Protein AF-A0A8J3UIJ7-F1 (afdb_monomer_lite)

Secondary structure (DSSP, 8-state):
----HHHHHHHHHHTT-EEEE-TTSPEEEEEEEEETTEEEEEEEEEEE-TTSSEEEEEEEEEEEE-TTSS-EEEEEEEEEE---TTPPP-----S------

Radius of gyration: 18.22 Å; chains: 1; bounding box: 36×45×42 Å

pLDDT: mean 89.19, std 9.61, range [44.59, 97.69]

Structure (mmCIF, N/CA/C/O backbone):
data_AF-A0A8J3UIJ7-F1
#
_entry.id   AF-A0A8J3UIJ7-F1
#
loop_
_atom_site.group_PDB
_atom_site.id
_atom_site.type_symbol
_atom_site.label_atom_id
_atom_site.label_alt_id
_atom_site.label_comp_id
_atom_site.label_asym_id
_atom_site.label_entity_id
_atom_site.label_seq_id
_atom_site.pdbx_PDB_ins_code
_atom_site.Cartn_x
_atom_site.Cartn_y
_atom_site.Cartn_z
_atom_site.occupancy
_atom_site.B_iso_or_equiv
_atom_site.auth_seq_id
_atom_site.auth_comp_id
_atom_site.auth_asym_id
_atom_site.auth_atom_id
_atom_site.pdbx_PDB_model_num
ATOM 1 N N . MET A 1 1 ? 3.171 -2.707 19.054 1.00 44.59 1 MET A N 1
ATOM 2 C CA . MET A 1 1 ? 3.172 -1.767 17.916 1.00 44.59 1 MET A CA 1
ATOM 3 C C . MET A 1 1 ? 1.858 -1.956 17.195 1.00 44.59 1 MET A C 1
ATOM 5 O O . MET A 1 1 ? 1.649 -3.011 16.614 1.00 44.59 1 MET A O 1
ATOM 9 N N . THR A 1 2 ? 0.936 -1.015 17.345 1.00 53.88 2 THR A N 1
ATOM 10 C CA . THR A 1 2 ? -0.320 -1.018 16.589 1.00 53.88 2 THR A CA 1
ATOM 11 C C . THR A 1 2 ? 0.005 -0.555 15.166 1.00 53.88 2 THR A C 1
ATOM 13 O O . THR A 1 2 ? 0.804 0.375 15.044 1.00 53.88 2 THR A O 1
ATOM 16 N N . PRO A 1 3 ? -0.531 -1.180 14.103 1.00 62.53 3 PRO A N 1
ATOM 17 C CA . PRO A 1 3 ? -0.455 -0.622 12.757 1.00 62.53 3 PRO A CA 1
ATOM 18 C C . PRO A 1 3 ? -1.103 0.768 12.757 1.00 62.53 3 PRO A C 1
ATOM 20 O O . PRO A 1 3 ? -2.323 0.900 12.791 1.00 62.53 3 PRO A O 1
ATOM 23 N N . ASP A 1 4 ? -0.259 1.790 12.827 1.00 74.00 4 ASP A N 1
ATOM 24 C CA . ASP A 1 4 ? -0.634 3.189 12.983 1.00 74.00 4 ASP A CA 1
ATOM 25 C C . ASP A 1 4 ? -0.459 3.900 11.632 1.00 74.00 4 ASP A C 1
ATOM 27 O O . ASP A 1 4 ? 0.648 3.854 11.073 1.00 74.00 4 ASP A O 1
ATOM 31 N N . PRO A 1 5 ? -1.507 4.563 11.106 1.00 76.44 5 PRO A N 1
ATOM 32 C CA . PRO A 1 5 ? -1.413 5.370 9.897 1.00 76.44 5 PRO A CA 1
ATOM 33 C C . PRO A 1 5 ? -0.203 6.303 9.899 1.00 76.44 5 PRO A C 1
ATOM 35 O O . PRO A 1 5 ? 0.517 6.355 8.904 1.00 76.44 5 PRO A O 1
ATOM 38 N N . ALA A 1 6 ? 0.105 6.981 11.012 1.00 79.38 6 ALA A N 1
ATOM 39 C CA . ALA A 1 6 ? 1.221 7.926 11.062 1.00 79.38 6 ALA A CA 1
ATOM 40 C C . ALA A 1 6 ? 2.580 7.241 10.833 1.00 79.38 6 ALA A C 1
ATOM 42 O O . ALA A 1 6 ? 3.474 7.811 10.200 1.00 79.38 6 ALA A O 1
ATOM 43 N N . THR A 1 7 ? 2.724 5.991 11.279 1.00 84.38 7 THR A N 1
ATOM 44 C CA . THR A 1 7 ? 3.919 5.179 11.019 1.00 84.38 7 THR A CA 1
ATOM 45 C C . THR A 1 7 ? 4.022 4.791 9.542 1.00 84.38 7 THR A C 1
ATOM 47 O O . THR A 1 7 ? 5.110 4.891 8.969 1.00 84.38 7 THR A O 1
ATOM 50 N N . LEU A 1 8 ? 2.908 4.421 8.899 1.00 83.38 8 LEU A N 1
ATOM 51 C CA . LEU A 1 8 ? 2.875 4.157 7.456 1.00 83.38 8 LEU A CA 1
ATOM 52 C C . LEU A 1 8 ? 3.221 5.417 6.652 1.00 83.38 8 LEU A C 1
ATOM 54 O O . LEU A 1 8 ? 4.112 5.379 5.809 1.00 83.38 8 LEU A O 1
ATOM 58 N N . PHE A 1 9 ? 2.596 6.554 6.962 1.00 80.81 9 PHE A N 1
ATOM 59 C CA . PHE A 1 9 ? 2.894 7.839 6.325 1.00 80.81 9 PHE A CA 1
ATOM 60 C C . PHE A 1 9 ? 4.362 8.233 6.465 1.00 80.81 9 PHE A C 1
ATOM 62 O O . PHE A 1 9 ? 4.974 8.711 5.509 1.00 80.81 9 PHE A O 1
ATOM 69 N N . LYS A 1 10 ? 4.950 8.027 7.647 1.00 85.69 10 LYS A N 1
ATOM 70 C CA . LYS A 1 10 ? 6.372 8.286 7.873 1.00 85.69 10 LYS A CA 1
ATOM 71 C C . LYS A 1 10 ? 7.242 7.394 6.989 1.00 85.69 10 LYS A C 1
ATOM 73 O O . LYS A 1 10 ? 8.169 7.904 6.369 1.00 85.69 10 LYS A O 1
ATOM 78 N N . ALA A 1 11 ? 6.929 6.102 6.896 1.00 86.88 11 ALA A N 1
ATOM 79 C CA . ALA A 1 11 ? 7.653 5.171 6.033 1.00 86.88 11 ALA A CA 1
ATOM 80 C C . ALA A 1 11 ? 7.535 5.552 4.546 1.00 86.88 11 ALA A C 1
ATOM 82 O O . ALA A 1 11 ? 8.549 5.595 3.852 1.00 86.88 11 ALA A O 1
ATOM 83 N N . LEU A 1 12 ? 6.332 5.908 4.080 1.00 87.12 12 LEU A N 1
ATOM 84 C CA . LEU A 1 12 ? 6.083 6.373 2.711 1.00 87.12 12 LEU A CA 1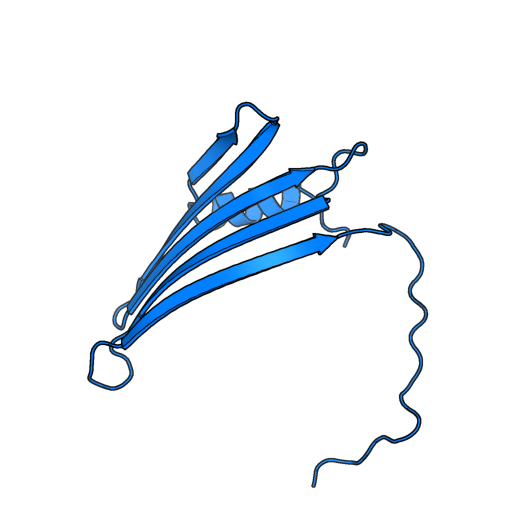
ATOM 85 C C . LEU A 1 12 ? 6.881 7.644 2.394 1.00 87.12 12 LEU A C 1
ATOM 87 O O . LEU A 1 12 ? 7.570 7.703 1.377 1.00 87.12 12 LEU A O 1
ATOM 91 N N . LYS A 1 13 ? 6.884 8.629 3.300 1.00 85.06 13 LYS A N 1
ATOM 92 C CA . LYS A 1 13 ? 7.707 9.840 3.156 1.00 85.06 13 LYS A CA 1
ATOM 93 C C . LYS A 1 13 ? 9.199 9.523 3.109 1.00 85.06 13 LYS A C 1
ATOM 95 O O . LYS A 1 13 ? 9.899 10.054 2.257 1.00 85.06 13 LYS A O 1
ATOM 100 N N . SER A 1 14 ? 9.693 8.647 3.985 1.00 87.12 14 SER A N 1
ATOM 101 C CA . SER A 1 14 ? 11.100 8.219 3.970 1.00 87.12 14 SER A CA 1
ATOM 102 C C . SER A 1 14 ? 11.487 7.470 2.693 1.00 87.12 14 SER A C 1
ATOM 104 O O . SER A 1 14 ? 12.649 7.506 2.301 1.00 87.12 14 SER A O 1
ATOM 106 N N . ALA A 1 15 ? 10.527 6.827 2.030 1.00 86.19 15 ALA A N 1
ATOM 107 C CA . ALA A 1 15 ? 10.720 6.202 0.731 1.00 86.19 15 ALA A CA 1
ATOM 108 C C . ALA A 1 15 ? 10.615 7.194 -0.444 1.00 86.19 15 ALA A C 1
ATOM 110 O O . ALA A 1 15 ? 10.748 6.773 -1.585 1.00 86.19 15 ALA A O 1
ATOM 111 N N . ASN A 1 16 ? 10.396 8.494 -0.211 1.00 87.75 16 ASN A N 1
ATOM 112 C CA . ASN A 1 16 ? 10.066 9.470 -1.258 1.00 87.75 16 ASN A CA 1
ATOM 113 C C . ASN A 1 16 ? 8.842 9.051 -2.093 1.00 87.75 16 ASN A C 1
ATOM 115 O O . ASN A 1 16 ? 8.797 9.281 -3.303 1.00 87.75 16 ASN A O 1
ATOM 119 N N . ALA A 1 17 ? 7.861 8.408 -1.458 1.00 91.62 17 ALA A N 1
ATOM 120 C CA . ALA A 1 17 ? 6.582 8.148 -2.093 1.00 91.62 17 ALA A CA 1
ATOM 121 C C . ALA A 1 17 ? 5.824 9.466 -2.304 1.00 91.62 17 ALA A C 1
ATOM 123 O O . ALA A 1 17 ? 5.850 10.360 -1.453 1.00 91.62 17 ALA A O 1
ATOM 124 N N . THR A 1 18 ? 5.116 9.563 -3.423 1.00 93.88 18 THR A N 1
ATOM 125 C CA . THR A 1 18 ? 4.103 10.598 -3.629 1.00 93.88 18 THR A CA 1
ATOM 126 C C . THR A 1 18 ? 2.826 10.131 -2.951 1.00 93.88 18 THR A C 1
ATOM 128 O O . THR A 1 18 ? 2.475 8.960 -3.060 1.00 93.88 18 THR A O 1
ATOM 131 N N . THR A 1 19 ? 2.147 11.017 -2.230 1.00 91.69 19 THR A N 1
ATOM 132 C CA . THR A 1 19 ? 0.907 10.689 -1.517 1.00 91.69 19 THR A CA 1
ATOM 133 C C . THR A 1 19 ? -0.163 11.720 -1.839 1.00 91.69 19 THR A C 1
ATOM 135 O O . THR A 1 19 ? 0.130 12.916 -1.802 1.00 91.69 19 THR A O 1
ATOM 138 N N . ALA A 1 20 ? -1.385 11.271 -2.098 1.00 92.50 20 ALA A N 1
ATOM 139 C CA . ALA A 1 20 ? -2.544 12.116 -2.354 1.00 92.50 20 ALA A CA 1
ATOM 140 C C . ALA A 1 20 ? -3.776 11.537 -1.655 1.00 92.50 20 ALA A C 1
ATOM 142 O O . ALA A 1 20 ? -3.897 10.326 -1.513 1.00 92.50 20 ALA A O 1
ATOM 143 N N . GLU A 1 21 ? -4.685 12.397 -1.215 1.00 90.44 21 GLU A N 1
ATOM 144 C CA . GLU A 1 21 ? -5.992 11.961 -0.729 1.00 90.44 21 GLU A CA 1
ATOM 145 C C . GLU A 1 21 ? -6.962 11.898 -1.913 1.00 90.44 21 GLU A C 1
ATOM 147 O O . GLU A 1 21 ? -7.059 12.843 -2.701 1.00 90.44 21 GLU A O 1
ATOM 152 N N . ASN A 1 22 ? -7.641 10.767 -2.063 1.00 87.19 22 ASN A N 1
ATOM 153 C CA . ASN A 1 22 ? -8.692 10.571 -3.048 1.00 87.19 22 ASN A CA 1
ATOM 154 C C . ASN A 1 22 ? -9.983 11.260 -2.582 1.00 87.19 22 ASN A C 1
ATOM 156 O O . ASN A 1 22 ? -10.186 11.532 -1.400 1.00 87.19 22 ASN A O 1
ATOM 160 N N . SER A 1 23 ? -10.915 11.499 -3.507 1.00 86.56 23 SER A N 1
ATOM 161 C CA . SER A 1 23 ? -12.196 12.154 -3.194 1.00 86.56 23 SER A CA 1
ATOM 162 C C . SER A 1 23 ? -13.092 11.368 -2.229 1.00 86.56 23 SER A C 1
ATOM 164 O O . SER A 1 23 ? -14.026 11.933 -1.670 1.00 86.56 23 SER A O 1
ATOM 166 N N . ASP A 1 24 ? -12.847 10.068 -2.069 1.00 86.00 24 ASP A N 1
ATOM 167 C CA . ASP A 1 24 ? -13.560 9.182 -1.145 1.00 86.00 24 ASP A CA 1
ATOM 168 C C . ASP A 1 24 ? -12.911 9.107 0.253 1.00 86.00 24 ASP A C 1
ATOM 170 O O . ASP A 1 24 ? -13.365 8.336 1.098 1.00 86.00 24 ASP A O 1
ATOM 174 N N . GLY A 1 25 ? -11.864 9.903 0.506 1.00 83.44 25 GLY A N 1
ATOM 175 C CA . GLY A 1 25 ? -11.127 9.939 1.771 1.00 83.44 25 GLY A CA 1
ATOM 176 C C . GLY A 1 25 ? -10.083 8.829 1.926 1.00 8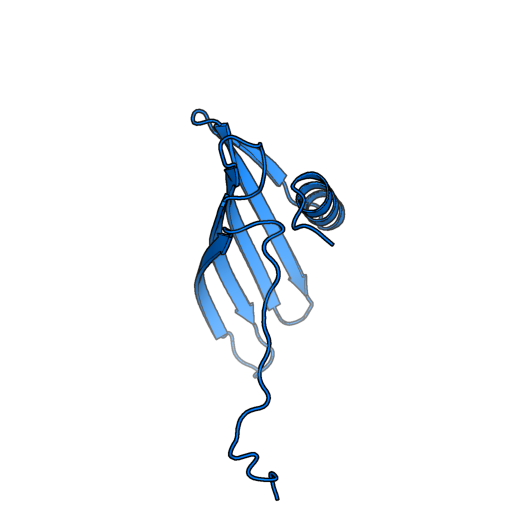3.44 25 GLY A C 1
ATOM 177 O O . GLY A 1 25 ? -9.444 8.728 2.975 1.00 83.44 25 GLY A O 1
ATOM 178 N N . THR A 1 26 ? -9.883 7.980 0.911 1.00 89.12 26 THR A N 1
ATOM 179 C CA . THR A 1 26 ? -8.763 7.031 0.900 1.00 89.12 26 THR A CA 1
ATOM 180 C C . THR A 1 26 ? -7.453 7.743 0.579 1.00 89.12 26 THR A C 1
ATOM 182 O O . THR A 1 26 ? -7.417 8.728 -0.156 1.00 89.12 26 THR A O 1
ATOM 185 N N . LEU A 1 27 ? -6.346 7.247 1.127 1.00 92.31 27 LEU A N 1
ATOM 186 C CA . LEU A 1 27 ? -5.023 7.754 0.784 1.00 92.31 27 LEU A CA 1
ATOM 187 C C . LEU A 1 27 ? -4.434 6.933 -0.359 1.00 92.31 27 LEU A C 1
ATOM 189 O O . LEU A 1 27 ? -4.127 5.757 -0.172 1.00 92.31 27 LEU A O 1
ATOM 193 N N . HIS A 1 28 ? -4.152 7.587 -1.475 1.00 95.00 28 HIS A N 1
ATOM 194 C CA . HIS A 1 28 ? -3.337 7.047 -2.546 1.00 95.00 28 HIS A CA 1
ATOM 195 C C . HIS A 1 28 ? -1.846 7.302 -2.297 1.00 95.00 28 HIS A C 1
ATOM 197 O O . HIS A 1 28 ? -1.443 8.392 -1.873 1.00 95.00 28 HIS A O 1
ATOM 203 N N . PHE A 1 29 ? -0.998 6.328 -2.617 1.00 94.94 29 PHE A N 1
ATOM 204 C CA . PHE A 1 29 ? 0.443 6.527 -2.692 1.00 94.94 29 PHE A CA 1
ATOM 205 C C . PHE A 1 29 ? 1.060 5.860 -3.915 1.00 94.94 29 PHE A C 1
ATOM 207 O O . PHE A 1 29 ? 0.633 4.793 -4.348 1.00 94.94 29 PHE A O 1
ATOM 214 N N . GLU A 1 30 ? 2.143 6.453 -4.405 1.00 95.88 30 GLU A N 1
ATOM 215 C CA . GLU A 1 30 ? 2.983 5.904 -5.463 1.00 95.88 30 GLU A CA 1
ATOM 216 C C . GLU A 1 30 ? 4.453 5.963 -5.055 1.00 95.88 30 GLU A C 1
ATOM 218 O O . GLU A 1 30 ? 4.935 6.965 -4.525 1.00 95.88 30 GLU A O 1
ATOM 223 N N . TYR A 1 31 ? 5.198 4.901 -5.335 1.00 92.94 31 TYR A N 1
ATOM 224 C CA . TYR A 1 31 ? 6.634 4.833 -5.103 1.00 92.94 31 TYR A CA 1
ATOM 225 C C . TYR A 1 31 ? 7.325 4.081 -6.237 1.00 92.94 31 TYR A C 1
ATOM 227 O O . TYR A 1 31 ? 6.820 3.079 -6.742 1.00 92.94 31 TYR A O 1
ATOM 235 N N . ALA A 1 32 ? 8.519 4.532 -6.617 1.00 94.12 32 ALA A N 1
ATOM 236 C CA . ALA A 1 32 ? 9.361 3.831 -7.572 1.00 94.12 32 ALA A CA 1
ATOM 237 C C . ALA A 1 32 ? 10.793 3.707 -7.052 1.00 94.12 32 ALA A C 1
ATOM 239 O O . ALA A 1 32 ? 11.385 4.668 -6.562 1.00 94.12 32 ALA A O 1
ATOM 240 N N . ALA A 1 33 ? 11.370 2.523 -7.231 1.00 92.06 33 ALA A N 1
ATOM 241 C CA . ALA A 1 33 ? 12.758 2.228 -6.916 1.00 92.06 33 ALA A CA 1
ATOM 242 C C . ALA A 1 33 ? 13.514 1.868 -8.192 1.00 92.06 33 ALA A C 1
ATOM 244 O O . ALA A 1 33 ? 13.014 1.120 -9.035 1.00 92.06 33 ALA A O 1
ATOM 245 N N . LYS A 1 34 ? 14.756 2.335 -8.314 1.00 93.12 34 LYS A N 1
ATOM 246 C CA . LYS A 1 34 ? 15.689 1.888 -9.352 1.00 93.12 34 LYS A CA 1
ATOM 247 C C . LYS A 1 34 ? 16.961 1.371 -8.699 1.00 93.12 34 LYS A C 1
ATOM 249 O O . LYS A 1 34 ? 17.450 1.955 -7.737 1.00 93.12 34 LYS A O 1
ATOM 254 N N . SER A 1 35 ? 17.497 0.295 -9.247 1.00 90.56 35 SER A N 1
ATOM 255 C CA . SER A 1 35 ? 18.808 -0.247 -8.917 1.00 90.56 35 SER A CA 1
ATOM 256 C C . SER A 1 35 ? 19.583 -0.505 -10.209 1.00 90.56 35 SER A C 1
ATOM 258 O O . SER A 1 35 ? 19.060 -0.339 -11.312 1.00 90.56 35 SER A O 1
ATOM 260 N N . LYS A 1 36 ? 20.855 -0.894 -10.084 1.00 92.12 36 LYS A N 1
ATOM 261 C CA . LYS A 1 36 ? 21.703 -1.224 -11.238 1.00 92.12 36 LYS A CA 1
ATOM 262 C C . LYS A 1 36 ? 21.086 -2.322 -12.115 1.00 92.12 36 LYS A C 1
ATOM 264 O O . LYS A 1 36 ? 21.177 -2.238 -13.335 1.00 92.12 36 LYS A O 1
ATOM 269 N N . ASP A 1 37 ? 20.447 -3.306 -11.486 1.00 93.25 37 ASP A N 1
ATOM 270 C CA . ASP A 1 37 ? 19.987 -4.536 -12.139 1.00 93.25 37 ASP A CA 1
ATOM 271 C C . ASP A 1 37 ? 18.456 -4.626 -12.236 1.00 93.25 37 ASP A C 1
ATOM 273 O O . ASP A 1 37 ? 17.896 -5.713 -12.419 1.00 93.25 37 ASP A O 1
ATOM 277 N N . GLY A 1 38 ? 17.749 -3.503 -12.071 1.00 95.25 38 GLY A N 1
ATOM 278 C CA . GLY A 1 38 ? 16.297 -3.490 -12.179 1.00 95.25 38 GLY A CA 1
ATOM 279 C C . GLY A 1 38 ? 15.612 -2.224 -11.688 1.00 95.25 38 GLY A C 1
ATOM 280 O O . GLY A 1 38 ? 16.219 -1.247 -11.256 1.00 95.25 38 GLY A O 1
ATOM 281 N N . SER A 1 39 ? 14.288 -2.249 -11.750 1.00 95.94 39 SER A N 1
ATOM 282 C CA . SER A 1 39 ? 13.448 -1.199 -11.181 1.00 95.94 39 SER A CA 1
ATOM 283 C C . SER A 1 39 ? 12.089 -1.750 -10.797 1.00 95.94 39 SER A C 1
ATOM 285 O O . SER A 1 39 ? 11.613 -2.707 -11.406 1.00 95.94 39 SER A O 1
ATOM 287 N N . SER A 1 40 ? 11.438 -1.096 -9.848 1.00 95.31 40 SER A N 1
ATOM 288 C CA . SER A 1 40 ? 10.056 -1.370 -9.481 1.00 95.31 40 SER A CA 1
ATOM 289 C C . SER A 1 40 ? 9.273 -0.071 -9.370 1.00 95.31 40 SER A C 1
ATOM 291 O O . SER A 1 40 ? 9.834 0.983 -9.075 1.00 95.31 40 SER A O 1
ATOM 293 N N . ALA A 1 41 ? 7.979 -0.155 -9.637 1.00 95.75 41 ALA A N 1
ATOM 294 C CA . ALA A 1 41 ? 7.019 0.887 -9.327 1.00 95.75 41 ALA A CA 1
ATOM 295 C C . ALA A 1 41 ? 5.831 0.231 -8.632 1.00 95.75 41 ALA A C 1
ATOM 297 O O . ALA A 1 41 ? 5.380 -0.835 -9.053 1.00 95.75 41 ALA A O 1
ATOM 298 N N . MET A 1 42 ? 5.357 0.857 -7.570 1.00 95.00 42 MET A N 1
ATOM 299 C CA . MET A 1 42 ? 4.241 0.412 -6.755 1.00 95.00 42 MET A CA 1
ATOM 300 C C . MET A 1 42 ? 3.284 1.575 -6.560 1.00 95.00 42 MET A C 1
ATOM 302 O O . MET A 1 42 ? 3.716 2.714 -6.386 1.00 95.00 42 MET A O 1
ATOM 306 N N . SER A 1 43 ? 2.000 1.266 -6.544 1.00 96.38 43 SER A N 1
ATOM 307 C CA . SER A 1 43 ? 0.960 2.162 -6.072 1.00 96.38 43 SER A CA 1
ATOM 308 C C . SER A 1 43 ? 0.077 1.430 -5.075 1.00 96.38 43 SER A C 1
ATOM 310 O O . SER A 1 43 ? 0.029 0.193 -5.047 1.00 96.38 43 SER A O 1
ATOM 312 N N . GLY A 1 44 ? -0.607 2.185 -4.233 1.00 95.50 44 GLY A N 1
ATOM 313 C CA . GLY A 1 44 ? -1.607 1.600 -3.370 1.00 95.50 44 GLY A CA 1
ATOM 314 C C . GLY A 1 44 ? -2.558 2.608 -2.769 1.00 95.50 44 GLY A C 1
ATOM 315 O O . GLY A 1 44 ? -2.256 3.794 -2.673 1.00 95.50 44 GLY A O 1
ATOM 316 N N . ASP A 1 45 ? -3.695 2.086 -2.340 1.00 95.31 45 ASP A N 1
ATOM 317 C CA . ASP A 1 45 ? -4.751 2.836 -1.683 1.00 95.31 45 ASP A CA 1
ATOM 318 C C . ASP A 1 45 ? -4.923 2.308 -0.262 1.00 95.31 45 ASP A C 1
ATOM 320 O O . ASP A 1 45 ? -5.005 1.096 -0.025 1.00 95.31 45 ASP A O 1
ATOM 324 N N . VAL A 1 46 ? -4.944 3.232 0.692 1.00 94.38 46 VAL A N 1
ATOM 325 C CA . VAL A 1 46 ? -5.113 2.968 2.117 1.00 94.38 46 VAL A CA 1
ATOM 326 C C . VAL A 1 46 ? -6.485 3.472 2.533 1.00 94.38 46 VAL A C 1
ATOM 328 O O . VAL A 1 46 ? -6.780 4.664 2.444 1.00 94.38 46 VAL A O 1
ATOM 331 N N . THR A 1 47 ? -7.313 2.561 3.027 1.00 94.19 47 THR A N 1
ATOM 332 C CA . THR A 1 47 ? -8.616 2.882 3.612 1.00 94.19 47 THR A CA 1
ATOM 333 C C . THR A 1 47 ? -8.504 2.847 5.127 1.00 94.19 47 THR A C 1
ATOM 335 O O . THR A 1 47 ? -7.909 1.917 5.684 1.00 94.19 47 THR A O 1
ATOM 338 N N . LEU A 1 48 ? -9.087 3.842 5.792 1.00 90.94 48 LEU A 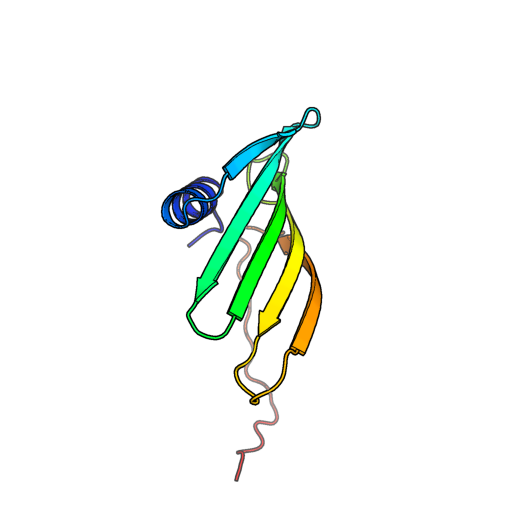N 1
ATOM 339 C CA . LEU A 1 48 ? -9.191 3.880 7.247 1.00 90.94 48 LEU A CA 1
ATOM 340 C C . LEU A 1 48 ? -10.561 3.361 7.712 1.00 90.94 48 LEU A C 1
ATOM 342 O O . LEU A 1 48 ? -11.553 3.500 6.998 1.00 90.94 48 LEU A O 1
ATOM 346 N N . ASP A 1 49 ? -10.614 2.747 8.893 1.00 89.75 49 ASP A N 1
ATOM 347 C CA . ASP A 1 49 ? -11.865 2.408 9.574 1.00 89.75 49 ASP A CA 1
ATOM 348 C C . ASP A 1 49 ? -12.479 3.636 10.276 1.00 89.75 49 ASP A C 1
ATOM 350 O O . ASP A 1 49 ? -11.929 4.740 10.256 1.00 89.75 49 ASP A O 1
ATOM 354 N N . ALA A 1 50 ? -13.635 3.441 10.917 1.00 88.75 50 ALA A N 1
ATOM 355 C CA . ALA A 1 50 ? -14.336 4.494 11.655 1.00 88.75 50 ALA A CA 1
ATOM 356 C C . ALA A 1 50 ? -13.539 5.052 12.854 1.00 88.75 50 ALA A C 1
ATOM 358 O O . ALA A 1 50 ? -13.793 6.180 13.275 1.00 88.75 50 ALA A O 1
ATOM 359 N N . ASP A 1 51 ? -12.570 4.294 13.378 1.00 87.56 51 ASP A N 1
ATOM 360 C CA . ASP A 1 51 ? -11.669 4.716 14.456 1.00 87.56 51 ASP A CA 1
ATOM 361 C C . ASP A 1 51 ? -10.410 5.427 13.912 1.00 87.56 51 ASP A C 1
ATOM 363 O O . ASP A 1 51 ? -9.522 5.806 14.683 1.00 87.56 51 ASP A O 1
ATOM 367 N N . GLY A 1 52 ? -10.291 5.585 12.589 1.00 86.31 52 GLY A N 1
ATOM 368 C CA . GLY A 1 52 ? -9.127 6.168 11.928 1.00 86.31 52 GLY A CA 1
ATOM 369 C C . GLY A 1 52 ? -7.912 5.238 11.860 1.00 86.31 52 GLY A C 1
ATOM 370 O O . GLY A 1 52 ? -6.800 5.714 11.634 1.00 86.31 52 GLY A O 1
ATOM 371 N N . ARG A 1 53 ? -8.069 3.924 12.062 1.00 89.69 53 ARG A N 1
ATOM 372 C CA . ARG A 1 53 ? -6.994 2.929 11.884 1.00 89.69 53 ARG A CA 1
ATOM 373 C C . ARG A 1 53 ? -6.983 2.402 10.458 1.00 89.69 53 ARG A C 1
ATOM 375 O O . ARG A 1 53 ? -7.983 2.471 9.762 1.00 89.69 53 ARG A O 1
ATOM 382 N N . ILE A 1 54 ? -5.860 1.842 10.012 1.00 91.31 54 ILE A N 1
ATOM 383 C CA . ILE A 1 54 ? -5.776 1.237 8.674 1.00 91.31 54 ILE A CA 1
ATOM 384 C C . ILE A 1 54 ? -6.700 0.013 8.612 1.00 91.31 54 ILE A C 1
ATOM 386 O O . ILE A 1 54 ? -6.432 -0.981 9.268 1.00 91.31 54 ILE A O 1
ATOM 390 N N . ALA A 1 55 ? -7.744 0.048 7.793 1.00 93.25 55 ALA A N 1
ATOM 391 C CA . ALA A 1 55 ? -8.619 -1.102 7.565 1.00 93.25 55 ALA A CA 1
ATOM 392 C C . ALA A 1 55 ? -8.105 -1.979 6.420 1.00 93.25 55 ALA A C 1
ATOM 394 O O . ALA A 1 55 ? -8.150 -3.209 6.474 1.00 93.25 55 ALA A O 1
ATOM 395 N N . LYS A 1 56 ? -7.618 -1.331 5.357 1.00 94.38 56 LYS A N 1
ATOM 396 C CA . LYS A 1 56 ? -7.246 -1.996 4.112 1.00 94.38 56 LYS A CA 1
ATOM 397 C C . LYS A 1 56 ? -6.106 -1.273 3.417 1.00 94.38 56 LYS A C 1
ATOM 399 O O . LYS A 1 56 ? -6.071 -0.046 3.389 1.00 94.38 56 LYS A O 1
ATOM 404 N N . VAL A 1 57 ? -5.208 -2.049 2.821 1.00 94.00 57 VAL A N 1
ATOM 405 C CA . VAL A 1 57 ? -4.203 -1.575 1.871 1.00 94.00 57 VAL A CA 1
ATOM 406 C C . VAL A 1 57 ? -4.319 -2.409 0.602 1.00 94.00 57 VAL A C 1
ATOM 408 O O . VAL A 1 57 ? -4.020 -3.606 0.611 1.00 94.00 57 VAL A O 1
ATOM 411 N N . ALA A 1 58 ? -4.761 -1.789 -0.487 1.00 96.12 58 ALA A N 1
ATOM 412 C CA . ALA A 1 58 ? -4.719 -2.381 -1.818 1.00 96.12 58 ALA A CA 1
ATOM 413 C C . ALA A 1 58 ? -3.413 -1.957 -2.492 1.00 96.12 58 ALA A C 1
ATOM 415 O O . ALA A 1 58 ? -3.138 -0.770 -2.598 1.00 96.12 58 ALA A O 1
ATOM 416 N N . LEU A 1 59 ? -2.594 -2.916 -2.914 1.00 95.38 59 LEU A N 1
ATOM 417 C CA . LEU A 1 59 ? -1.298 -2.677 -3.544 1.00 95.38 59 LEU A CA 1
ATOM 418 C C . LEU A 1 59 ? -1.293 -3.234 -4.959 1.00 95.38 59 LEU A C 1
ATOM 420 O O . LEU A 1 59 ? -1.691 -4.378 -5.189 1.00 95.38 59 LEU A O 1
ATOM 424 N N . ALA A 1 60 ? -0.734 -2.465 -5.879 1.00 97.44 60 ALA A N 1
ATOM 425 C CA . ALA A 1 60 ? -0.361 -2.917 -7.205 1.00 97.44 60 ALA A CA 1
ATOM 426 C C . ALA A 1 60 ? 1.106 -2.580 -7.450 1.00 97.44 60 ALA A C 1
ATOM 428 O O . ALA A 1 60 ? 1.614 -1.546 -7.017 1.00 97.44 60 ALA A O 1
ATOM 429 N N . GLY A 1 61 ? 1.814 -3.452 -8.154 1.00 96.56 61 GLY A N 1
ATOM 430 C CA . GLY A 1 61 ? 3.200 -3.195 -8.486 1.00 96.56 61 GLY A CA 1
ATOM 431 C C . GLY A 1 61 ? 3.625 -3.834 -9.785 1.00 96.56 61 GLY A C 1
ATOM 432 O O . GLY A 1 61 ? 3.077 -4.835 -10.243 1.00 96.56 61 GLY A O 1
ATOM 433 N N . ARG A 1 62 ? 4.650 -3.234 -10.373 1.00 97.44 62 ARG A N 1
ATOM 434 C CA . ARG A 1 62 ? 5.352 -3.720 -11.551 1.00 97.44 62 ARG A CA 1
ATOM 435 C C . ARG A 1 62 ? 6.843 -3.700 -11.291 1.00 97.44 62 ARG A C 1
ATOM 437 O O . ARG A 1 62 ? 7.354 -2.814 -10.605 1.00 97.44 62 ARG A O 1
ATOM 444 N N . TRP A 1 63 ? 7.547 -4.664 -11.855 1.00 96.88 63 TRP A N 1
ATOM 445 C CA . TRP A 1 63 ? 8.987 -4.780 -11.716 1.00 96.88 63 TRP A CA 1
ATOM 446 C C . TRP A 1 63 ? 9.629 -5.213 -13.027 1.00 96.88 63 TRP A C 1
ATOM 448 O O . TRP A 1 63 ? 9.007 -5.842 -13.884 1.00 96.88 63 TRP A O 1
ATOM 458 N N . GLN A 1 64 ? 10.898 -4.858 -13.161 1.00 97.06 64 GLN A N 1
ATOM 459 C CA . GLN A 1 64 ? 11.802 -5.395 -14.164 1.00 97.06 64 GLN A CA 1
ATOM 460 C C . GLN A 1 64 ? 13.151 -5.694 -13.519 1.00 97.06 64 GLN A C 1
ATOM 462 O O . GLN A 1 64 ? 13.579 -4.976 -12.610 1.00 97.06 64 GLN A O 1
ATOM 467 N N . SER A 1 65 ? 13.824 -6.740 -13.985 1.00 96.31 65 SER A N 1
ATOM 468 C CA . SER A 1 65 ? 15.161 -7.102 -13.532 1.00 96.31 65 SER A CA 1
ATOM 469 C C . SER A 1 65 ? 15.984 -7.728 -14.648 1.00 96.31 65 SER A C 1
ATOM 471 O O . SER A 1 65 ? 15.471 -8.484 -15.468 1.00 96.31 65 SER A O 1
ATOM 473 N N . THR A 1 66 ? 17.283 -7.444 -14.638 1.00 96.25 66 THR A N 1
ATOM 474 C CA . THR A 1 66 ? 18.289 -8.068 -15.504 1.00 96.25 66 THR A CA 1
ATOM 475 C C . THR A 1 66 ? 19.213 -9.022 -14.747 1.00 96.25 66 THR A C 1
ATOM 477 O O . THR A 1 66 ? 20.195 -9.497 -15.311 1.00 96.25 66 THR A O 1
ATOM 480 N N . ALA A 1 67 ? 18.914 -9.345 -13.482 1.00 92.88 67 ALA A N 1
ATOM 481 C CA . ALA A 1 67 ? 19.797 -10.116 -12.597 1.00 92.88 67 ALA A CA 1
ATOM 482 C C . ALA A 1 67 ? 20.139 -11.528 -13.113 1.00 92.88 67 ALA A C 1
ATOM 484 O O . ALA A 1 67 ? 21.143 -12.108 -12.713 1.00 92.88 67 ALA A O 1
ATOM 485 N N . LYS A 1 68 ? 19.329 -12.082 -14.024 1.00 93.00 68 LYS A N 1
ATOM 486 C CA . LYS A 1 68 ? 19.578 -13.382 -14.674 1.00 93.00 68 LYS A CA 1
ATOM 487 C C . LYS A 1 68 ? 20.289 -13.271 -16.030 1.00 93.00 68 LYS A C 1
ATOM 489 O O . LYS A 1 68 ? 20.276 -14.227 -16.798 1.00 93.00 68 LYS A O 1
ATOM 494 N N . GLY A 1 69 ? 20.840 -12.105 -16.372 1.00 94.12 69 GLY A N 1
ATOM 495 C CA . GLY A 1 69 ? 21.471 -11.854 -17.675 1.00 94.12 69 GLY A CA 1
ATOM 496 C C . GLY A 1 69 ? 20.484 -11.672 -18.836 1.00 94.12 69 GLY A C 1
ATOM 497 O O . GLY A 1 69 ? 20.895 -11.619 -19.990 1.00 94.12 69 GLY A O 1
ATOM 498 N N . ARG A 1 70 ? 19.185 -11.561 -18.543 1.00 94.81 70 ARG A N 1
ATOM 499 C CA . ARG A 1 70 ? 18.110 -11.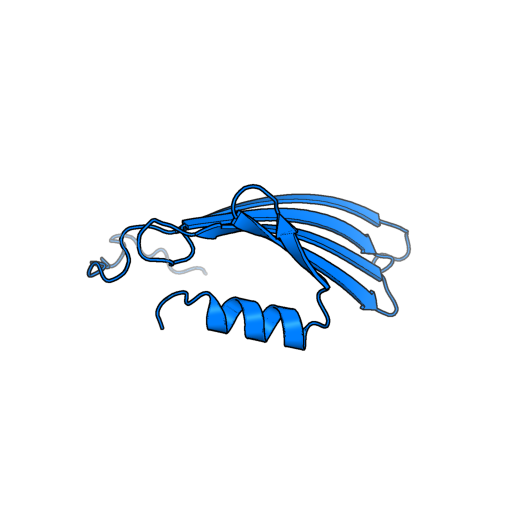243 -19.492 1.00 94.81 70 ARG A CA 1
ATOM 500 C C . ARG A 1 70 ? 17.083 -10.345 -18.815 1.00 94.81 70 ARG A C 1
ATOM 502 O O . ARG A 1 70 ? 16.993 -10.364 -17.590 1.00 94.81 70 ARG A O 1
ATOM 509 N N . LEU A 1 71 ? 16.299 -9.613 -19.600 1.00 96.69 71 LEU A N 1
ATOM 510 C CA . LEU A 1 71 ? 15.202 -8.806 -19.075 1.00 96.69 71 LEU A CA 1
ATOM 511 C C . LEU A 1 71 ? 14.026 -9.707 -18.663 1.00 96.69 71 LEU A C 1
ATOM 513 O O . LEU A 1 71 ? 13.344 -10.263 -19.519 1.00 96.69 71 LEU A O 1
ATOM 517 N N . ASP A 1 72 ? 13.788 -9.818 -17.358 1.00 97.31 72 ASP A N 1
ATOM 518 C CA . ASP A 1 72 ? 12.563 -10.368 -16.778 1.00 97.31 72 ASP A CA 1
ATOM 519 C C . ASP A 1 72 ? 11.673 -9.194 -16.320 1.00 97.31 72 ASP A C 1
ATOM 521 O O . ASP A 1 72 ? 12.165 -8.214 -15.753 1.00 97.31 72 ASP A O 1
ATOM 525 N N . THR A 1 73 ? 10.361 -9.291 -16.532 1.00 97.56 73 THR A N 1
ATOM 526 C CA . THR A 1 73 ? 9.377 -8.307 -16.056 1.00 97.56 73 THR A CA 1
ATOM 527 C C . THR A 1 73 ? 8.211 -9.004 -15.368 1.00 97.56 73 THR A C 1
ATOM 529 O O . THR A 1 73 ? 7.973 -10.197 -15.564 1.00 97.56 73 THR A O 1
ATOM 532 N N . GLY A 1 74 ? 7.466 -8.264 -14.553 1.00 97.31 74 GLY A N 1
ATOM 533 C CA . GLY A 1 74 ? 6.251 -8.790 -13.952 1.00 97.31 74 GLY A CA 1
ATOM 534 C C . GLY A 1 74 ? 5.393 -7.727 -13.293 1.00 97.31 74 GLY A C 1
ATOM 535 O O . GLY A 1 74 ? 5.818 -6.594 -13.064 1.00 97.31 74 GLY A O 1
ATOM 536 N N . THR A 1 75 ? 4.171 -8.131 -12.971 1.00 97.69 75 THR A N 1
ATOM 537 C CA . THR A 1 75 ? 3.207 -7.354 -12.197 1.00 97.69 75 THR A CA 1
ATOM 538 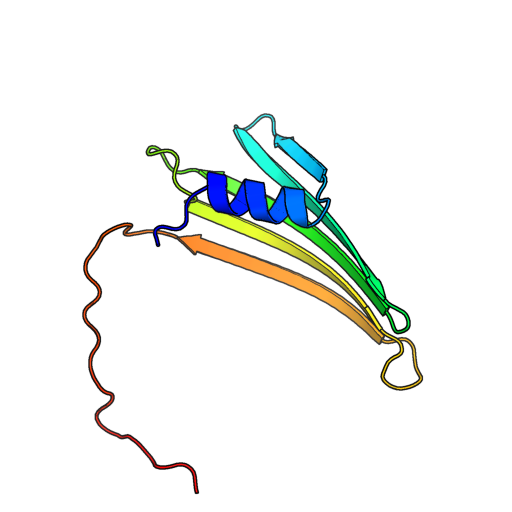C C . THR A 1 75 ? 2.687 -8.195 -11.045 1.00 97.69 75 THR A C 1
ATOM 540 O O . THR A 1 75 ? 2.648 -9.422 -11.135 1.00 97.69 75 THR A O 1
ATOM 543 N N . PHE A 1 76 ? 2.263 -7.550 -9.970 1.00 95.94 76 PHE A N 1
ATOM 544 C CA . PHE A 1 76 ? 1.573 -8.206 -8.871 1.00 95.94 76 PHE A CA 1
ATOM 545 C C . PHE A 1 76 ? 0.524 -7.271 -8.282 1.00 95.94 76 PHE A C 1
ATOM 547 O O . PHE A 1 76 ? 0.612 -6.048 -8.397 1.00 95.94 76 PHE A O 1
ATOM 554 N N . THR A 1 77 ? -0.444 -7.873 -7.609 1.00 97.25 77 THR A N 1
ATOM 555 C CA . THR A 1 77 ? -1.425 -7.179 -6.784 1.00 97.25 77 THR A CA 1
ATOM 556 C C . THR A 1 77 ? -1.496 -7.876 -5.437 1.00 97.25 77 THR A C 1
ATOM 558 O O . THR A 1 77 ? -1.402 -9.103 -5.370 1.00 97.25 77 THR A O 1
ATOM 561 N N . ALA A 1 78 ? -1.670 -7.113 -4.369 1.00 95.69 78 ALA A N 1
ATOM 562 C CA . ALA A 1 78 ? -1.871 -7.639 -3.030 1.00 95.69 78 ALA A CA 1
ATOM 563 C C . ALA A 1 78 ? -2.948 -6.829 -2.315 1.00 95.69 78 ALA A C 1
ATOM 565 O O . ALA A 1 78 ? -3.169 -5.654 -2.598 1.00 95.69 78 ALA A O 1
ATOM 566 N N . THR A 1 79 ? -3.632 -7.461 -1.374 1.00 96.25 79 THR A N 1
ATOM 567 C CA . THR A 1 79 ? -4.564 -6.778 -0.484 1.00 96.25 79 THR A CA 1
ATOM 568 C C . THR A 1 79 ? -4.261 -7.219 0.933 1.00 96.25 79 THR A C 1
ATOM 570 O O . THR A 1 79 ? -4.205 -8.415 1.212 1.00 96.25 79 THR A O 1
ATOM 573 N N . LEU A 1 80 ? -4.029 -6.247 1.808 1.00 93.19 80 LEU A N 1
ATOM 574 C CA . LEU A 1 80 ? -3.883 -6.452 3.240 1.00 93.19 80 LEU A CA 1
ATOM 575 C C . LEU A 1 80 ? -5.117 -5.879 3.927 1.00 93.19 80 LEU A C 1
ATOM 577 O O . LEU A 1 80 ? -5.420 -4.703 3.750 1.00 93.19 80 LEU A O 1
ATOM 581 N N . GLU A 1 81 ? -5.799 -6.698 4.716 1.00 94.56 81 GLU A N 1
ATOM 582 C CA . GLU A 1 81 ? -6.937 -6.285 5.538 1.00 94.56 81 GLU A CA 1
ATOM 583 C C . GLU A 1 81 ? -6.550 -6.452 7.004 1.00 94.56 81 GLU A C 1
ATOM 585 O O . GLU A 1 81 ? -5.980 -7.477 7.391 1.00 94.56 81 GLU A O 1
ATOM 590 N N . LEU A 1 82 ? -6.805 -5.422 7.808 1.00 91.75 82 LEU A N 1
ATOM 591 C CA . LEU A 1 82 ? -6.488 -5.408 9.229 1.00 91.75 82 LEU A CA 1
ATOM 592 C C . LEU A 1 82 ? -7.766 -5.156 10.024 1.00 91.75 82 LEU A C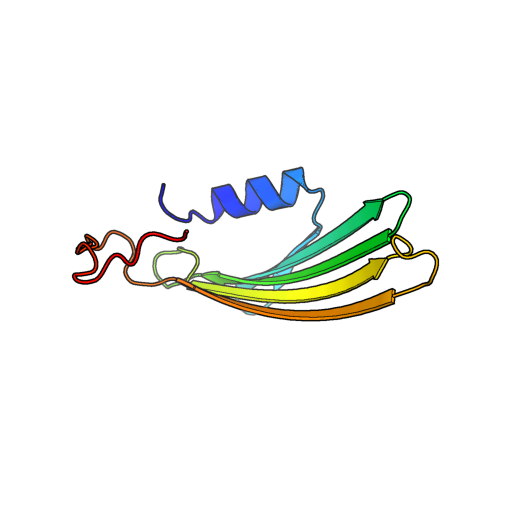 1
ATOM 594 O O . LEU A 1 82 ? -8.541 -4.251 9.733 1.00 91.75 82 LEU A O 1
ATOM 598 N N . PHE A 1 83 ? -7.972 -5.983 11.039 1.00 90.75 83 PHE A N 1
ATOM 599 C CA . PHE A 1 83 ? -9.150 -5.976 11.896 1.00 90.75 83 PHE A CA 1
ATOM 600 C C . PHE A 1 83 ? -8.763 -6.466 13.298 1.00 90.75 83 PHE A C 1
ATOM 602 O O . PHE A 1 83 ? -7.615 -6.853 13.533 1.00 90.75 83 PHE A O 1
ATOM 609 N N . ASP A 1 84 ? -9.708 -6.414 14.242 1.00 91.69 84 ASP A N 1
ATOM 610 C CA . ASP A 1 84 ? -9.525 -6.866 15.630 1.00 91.69 84 ASP A CA 1
ATOM 611 C C . ASP A 1 84 ? -8.318 -6.227 16.341 1.00 91.69 84 ASP A C 1
ATOM 613 O O . ASP A 1 84 ? -7.596 -6.842 17.134 1.00 91.69 84 ASP A O 1
ATOM 617 N N . TYR A 1 85 ? -8.101 -4.939 16.075 1.00 88.19 85 TYR A N 1
ATOM 618 C CA . TYR A 1 85 ? -7.046 -4.157 16.704 1.00 88.19 85 TYR A CA 1
ATOM 619 C C . TYR A 1 85 ? -7.140 -4.201 18.235 1.00 88.19 85 TYR A C 1
ATOM 621 O O . TYR A 1 85 ? -8.160 -3.872 18.832 1.00 88.19 85 TYR A O 1
ATOM 629 N N . GLY A 1 86 ? -6.037 -4.580 18.885 1.00 86.50 86 GLY A N 1
ATOM 630 C CA . GLY A 1 86 ? -5.953 -4.661 20.347 1.00 86.50 86 GLY A CA 1
ATOM 631 C C . GLY A 1 86 ? -6.545 -5.938 20.956 1.00 86.50 86 GLY A C 1
ATOM 632 O O . GLY A 1 86 ? -6.406 -6.147 22.164 1.00 86.50 86 GLY A O 1
ATOM 633 N N . VAL A 1 87 ? -7.137 -6.827 20.153 1.00 92.44 87 VAL A N 1
ATOM 634 C CA . VAL A 1 87 ? -7.606 -8.133 20.626 1.00 92.44 87 VAL A CA 1
ATOM 635 C C . VAL A 1 87 ? -6.406 -9.021 20.968 1.00 92.44 87 VAL A C 1
ATOM 637 O O . VAL A 1 87 ? -5.429 -9.126 20.225 1.00 92.44 87 VAL A O 1
ATOM 640 N N . LYS A 1 88 ? -6.458 -9.674 22.135 1.00 93.00 88 LYS A N 1
ATOM 641 C CA . LYS A 1 88 ? -5.392 -10.581 22.582 1.00 93.00 88 LYS A CA 1
ATOM 642 C C . LYS A 1 88 ? -5.358 -11.829 21.703 1.00 93.00 88 LYS A C 1
ATOM 644 O O . LYS A 1 88 ? -6.291 -12.628 21.712 1.00 93.00 88 LYS A O 1
ATOM 649 N N . VAL A 1 89 ? -4.236 -12.048 21.025 1.00 92.38 89 VAL A N 1
ATOM 650 C CA . VAL A 1 89 ? -4.008 -13.259 20.231 1.00 92.38 89 VAL A CA 1
ATOM 651 C C . VAL A 1 89 ? -3.595 -14.417 21.140 1.00 92.38 89 VAL A C 1
ATOM 653 O O . VAL A 1 89 ? -2.646 -14.310 21.918 1.00 92.38 89 VAL A O 1
ATOM 656 N N . LYS A 1 90 ? -4.283 -15.558 21.017 1.00 93.88 90 LYS A N 1
ATOM 657 C CA . LYS A 1 90 ? -3.897 -16.808 21.682 1.00 93.88 90 LYS A CA 1
ATOM 658 C C . LYS A 1 90 ? -3.096 -17.681 20.722 1.00 93.88 90 LYS A C 1
ATOM 660 O O . LYS A 1 90 ? -3.658 -18.298 19.823 1.00 93.88 90 LYS A O 1
ATOM 665 N N . VAL A 1 91 ? -1.793 -17.783 20.954 1.00 92.31 91 VAL A N 1
ATOM 666 C CA . VAL A 1 91 ? -0.908 -18.660 20.179 1.00 92.31 91 VAL A CA 1
ATOM 667 C C . VAL A 1 91 ? -0.845 -20.036 20.839 1.00 92.31 91 VAL A C 1
ATOM 669 O O . VAL A 1 91 ? -0.665 -20.146 22.052 1.00 92.31 91 VAL A O 1
ATOM 672 N N . LYS A 1 92 ? -0.991 -21.098 20.045 1.00 91.44 92 LYS A N 1
ATOM 673 C CA . LYS A 1 92 ? -0.785 -22.484 20.482 1.00 91.44 92 LYS A CA 1
ATOM 674 C C . LYS A 1 92 ? 0.399 -23.076 19.728 1.00 91.44 92 LYS A C 1
ATOM 676 O O . LYS A 1 92 ? 0.538 -22.851 18.529 1.00 91.44 92 LYS A O 1
ATOM 681 N N . ARG A 1 93 ? 1.236 -23.846 20.427 1.00 88.50 93 ARG A N 1
ATOM 682 C CA . ARG A 1 93 ? 2.298 -24.628 19.785 1.00 88.50 93 ARG A CA 1
ATOM 683 C C . ARG A 1 93 ? 1.651 -25.699 18.887 1.00 88.50 93 ARG A C 1
ATOM 685 O O . ARG A 1 93 ? 0.759 -26.390 19.381 1.00 88.50 93 ARG A O 1
ATOM 692 N N . PRO A 1 94 ? 2.083 -25.858 17.622 1.00 88.06 94 PRO A N 1
ATOM 693 C CA . PRO A 1 94 ? 1.671 -26.991 16.796 1.00 88.06 94 PRO A CA 1
ATOM 694 C C . PRO A 1 94 ? 2.026 -28.317 17.483 1.00 88.06 94 PRO A C 1
ATOM 696 O O . PRO A 1 94 ? 3.118 -28.440 18.037 1.00 88.06 94 PRO A O 1
ATOM 699 N N . ALA A 1 95 ? 1.106 -29.285 17.477 1.00 84.31 95 ALA A N 1
ATOM 700 C CA . ALA A 1 95 ? 1.315 -30.580 18.132 1.00 84.31 95 ALA A CA 1
ATOM 701 C C . ALA A 1 95 ? 2.438 -31.391 17.460 1.00 84.31 95 ALA A C 1
ATOM 703 O O . ALA A 1 95 ? 3.233 -32.028 18.147 1.00 84.31 95 ALA A O 1
ATOM 704 N N . ASP A 1 96 ? 2.558 -31.267 16.137 1.00 79.06 96 ASP A N 1
ATOM 705 C CA . ASP A 1 96 ? 3.492 -32.031 15.319 1.00 79.06 96 ASP A CA 1
ATOM 706 C C . ASP A 1 96 ? 4.584 -31.119 14.763 1.00 79.06 96 ASP A C 1
ATOM 708 O O . ASP A 1 96 ? 4.478 -30.543 13.680 1.00 79.06 96 ASP A O 1
ATOM 712 N N . VAL A 1 97 ? 5.660 -30.959 15.529 1.00 72.38 97 VAL A N 1
ATOM 713 C CA . VAL A 1 97 ? 6.874 -30.311 15.027 1.00 72.38 97 VAL A CA 1
ATOM 714 C C . VAL A 1 97 ? 7.738 -31.387 14.379 1.00 72.38 97 VAL A C 1
ATOM 716 O O . VAL A 1 97 ? 8.537 -32.043 15.049 1.00 72.38 97 VAL A O 1
ATOM 719 N N . VAL A 1 98 ? 7.593 -31.580 13.067 1.00 74.62 98 VAL A N 1
ATOM 720 C CA . VAL A 1 98 ? 8.571 -32.361 12.300 1.00 74.62 98 VAL A CA 1
ATOM 721 C C . VAL A 1 98 ? 9.852 -31.534 12.248 1.00 74.62 98 VAL A C 1
ATOM 723 O O . VAL A 1 98 ? 9.882 -30.462 11.644 1.00 74.62 98 VAL A O 1
ATOM 726 N N . LYS A 1 99 ? 10.915 -31.995 12.915 1.00 65.62 99 LYS A N 1
ATOM 727 C CA . LYS A 1 99 ? 12.236 -31.379 12.752 1.00 65.62 99 LYS A CA 1
ATOM 728 C C . LYS A 1 99 ? 12.642 -31.527 11.287 1.00 65.62 99 LYS A C 1
ATOM 730 O O . LYS A 1 99 ? 12.734 -32.651 10.795 1.00 65.62 99 LYS A O 1
ATOM 735 N N . ALA A 1 100 ? 12.874 -30.405 10.609 1.00 68.94 100 ALA A N 1
ATOM 736 C CA . ALA A 1 100 ? 13.565 -30.420 9.328 1.00 68.94 100 ALA A CA 1
ATOM 737 C C . ALA A 1 100 ? 14.929 -31.107 9.532 1.00 68.94 100 ALA A C 1
ATOM 739 O O . ALA A 1 100 ? 15.631 -30.783 10.494 1.00 68.94 100 ALA A O 1
ATOM 740 N N . LYS A 1 101 ? 15.229 -32.112 8.701 1.00 56.25 101 LYS A N 1
ATOM 741 C CA . LYS A 1 101 ? 16.555 -32.741 8.641 1.00 56.25 101 LYS A CA 1
ATOM 742 C C . LYS A 1 101 ? 17.564 -31.790 8.015 1.00 56.25 101 LYS A C 1
ATOM 744 O O . LYS A 1 101 ? 17.152 -31.047 7.097 1.00 56.25 101 LYS A O 1
#

Sequence (101 aa):
MTPDPATLFKALKSANATTAENSDGTLHFEYAAKSKDGSSAMSGDVTLDADGRIAKVALAGRWQSTAKGRLDTGTFTATLELFDYGVKVKVKRPADVVKAK

Organism: NCBI:txid234614

Foldseek 3Di:
DFQAPVVVVVVCVVQVWDWDQDPVRWIKIKHKDDDPFKIKIKIWIFDADPVRGTAKIKMKMKMWGCPVVDIDIDIDIDMDGDDPTPPDDDDDDDPDDDPDD